Protein AF-0000000067178420 (afdb_homodimer)

InterPro domains:
  IPR018967 Iron-binding zinc finger, CDGSH type [PF09360] (14-58)
  IPR018967 Iron-binding zinc finger, CDGSH type [SM00704] (19-63)
  IPR042216 MitoNEET, CDGSH iron-sulfur domain [G3DSA:3.40.5.90] (5-70)

Secondary structure (DSSP, 8-state):
---PPEEEEE-SSSPEEEESSEEEEPTTS-EEEE--SEEEE-SSS--TTTTB--STT-------GGGGS--/---PPEEEE--SSSPEEEESSEEEEPTTS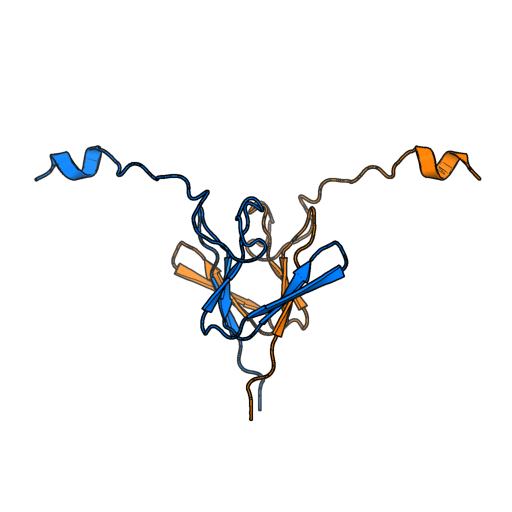-EEEE--SEEEE-SSS--TTTTB--STT-------TTSSS--

Nearest PDB structures (foldseek):
  3tbm-assembly1_B  TM=7.535E-01  e=9.083E-03  Ralstonia pseudosolanacearum GMI1000
  9bbe-assembly1_A  TM=3.596E-01  e=4.486E+00  Homo sapiens
  3tbm-assembly1_B  TM=7.529E-01  e=7.150E-03  Ralstonia pseudosolanacearum GMI1000
  5fqd-assembly2_D  TM=4.482E-01  e=9.879E+00  Homo sapiens
  9bbe-assembly1_A  TM=3.587E-01  e=4.128E+00  Homo sapiens

Sequence (142 aa):
MTPQRRTVQITDRGPMLVEGPVCIELPDGSKVESDRFMVAVCTCRRSKTYPLCDTSHRKRVRPDKAAKQTAMTPQRRTVQITDRGPMLVEGPVCIELPDGSKVESDRFMVAVCTCRRSKTYPLCDTSHRKRVRPDKAAKQTA

Solvent-accessible surface area (backbone atoms only — not comparable to full-atom values): 8473 Å² total; per-residue (Å²): 126,81,79,72,62,38,48,31,36,46,47,88,79,50,38,39,34,33,50,40,32,32,35,38,33,42,76,88,67,50,75,49,75,46,76,44,66,65,37,45,35,36,70,81,73,70,31,92,54,62,63,36,47,66,66,78,76,50,72,78,71,68,73,66,71,71,69,67,62,77,110,126,82,79,72,63,39,48,32,38,47,47,89,78,52,38,39,34,32,50,40,32,30,36,37,32,42,77,88,67,52,73,49,76,46,77,43,67,66,36,45,35,37,71,80,74,71,32,94,54,62,63,36,48,66,66,77,78,50,71,77,72,70,72,66,70,72,70,67,62,77,109

pLDDT: mean 85.95, std 17.96, range [41.0, 98.75]

Structure (mmCIF, N/CA/C/O backbone):
data_AF-0000000067178420-model_v1
#
loop_
_entity.id
_entity.type
_entity.pdbx_description
1 polymer 'Iron-binding zinc finger CDGSH type domain-containing protein'
#
loop_
_atom_site.group_PDB
_atom_site.id
_atom_site.type_symbol
_atom_site.label_atom_id
_atom_site.label_alt_id
_atom_site.label_comp_id
_atom_site.label_asym_id
_atom_site.label_entity_id
_atom_site.label_seq_id
_atom_site.pdbx_PDB_ins_code
_atom_site.Cartn_x
_atom_site.Cartn_y
_atom_site.Cartn_z
_atom_site.occupancy
_atom_site.B_iso_or_equiv
_atom_site.auth_seq_id
_atom_site.auth_comp_id
_atom_site.auth_asym_id
_atom_site.auth_atom_id
_atom_site.pdbx_PDB_model_num
ATOM 1 N N . MET A 1 1 ? 4.254 -24.5 -8.023 1 52.66 1 MET A N 1
ATOM 2 C CA . MET A 1 1 ? 4.805 -23.281 -8.586 1 52.66 1 MET A CA 1
ATOM 3 C C . MET A 1 1 ? 5.07 -22.25 -7.496 1 52.66 1 MET A C 1
ATOM 5 O O . MET A 1 1 ? 4.199 -21.984 -6.668 1 52.66 1 MET A O 1
ATOM 9 N N . THR A 1 2 ? 6.273 -21.984 -7.156 1 65.19 2 THR A N 1
ATOM 10 C CA . THR A 1 2 ? 6.594 -20.984 -6.137 1 65.19 2 THR A CA 1
ATOM 11 C C . THR A 1 2 ? 5.852 -19.688 -6.402 1 65.19 2 THR A C 1
ATOM 13 O O . THR A 1 2 ? 5.859 -19.172 -7.527 1 65.19 2 THR A O 1
ATOM 16 N N . PRO A 1 3 ? 4.91 -19.422 -5.574 1 77.38 3 PRO A N 1
ATOM 17 C CA . PRO A 1 3 ? 4.145 -18.203 -5.879 1 77.38 3 PRO A CA 1
ATOM 18 C C . PRO A 1 3 ? 5.035 -17.031 -6.262 1 77.38 3 PRO A C 1
ATOM 20 O O . PRO A 1 3 ? 6.137 -16.875 -5.727 1 77.38 3 PRO A O 1
ATOM 23 N N . GLN A 1 4 ? 4.836 -16.453 -7.371 1 90.38 4 GLN A N 1
ATOM 24 C CA . GLN A 1 4 ? 5.57 -15.281 -7.844 1 90.38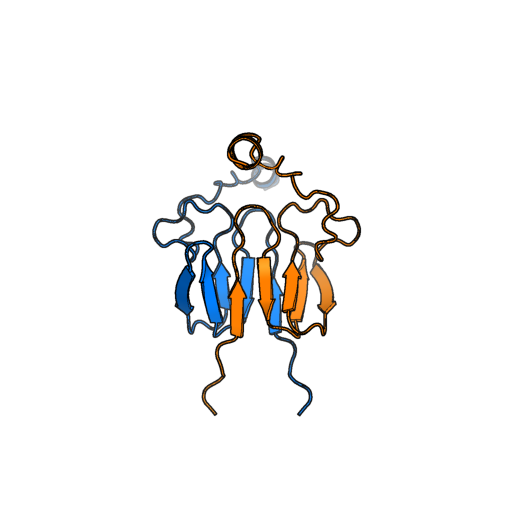 4 GLN A CA 1
ATOM 25 C C . GLN A 1 4 ? 5.348 -14.086 -6.922 1 90.38 4 GLN A C 1
ATOM 27 O O . GLN A 1 4 ? 4.234 -13.859 -6.445 1 90.38 4 GLN A O 1
ATOM 32 N N . ARG A 1 5 ? 6.422 -13.383 -6.574 1 95.94 5 ARG A N 1
ATOM 33 C CA . ARG A 1 5 ? 6.32 -12.172 -5.773 1 95.94 5 ARG A CA 1
ATOM 34 C C . ARG A 1 5 ? 5.684 -11.039 -6.57 1 95.94 5 ARG A C 1
ATOM 36 O O . ARG A 1 5 ? 6.09 -10.766 -7.703 1 95.94 5 ARG A O 1
ATOM 43 N N . ARG A 1 6 ? 4.742 -10.406 -5.988 1 97.06 6 ARG A N 1
ATOM 44 C CA . ARG A 1 6 ? 4.137 -9.234 -6.621 1 97.06 6 ARG A CA 1
ATOM 45 C C . ARG A 1 6 ? 4.848 -7.953 -6.203 1 97.06 6 ARG A C 1
ATOM 47 O O . ARG A 1 6 ? 5.348 -7.852 -5.082 1 97.06 6 ARG A O 1
ATOM 54 N N . THR A 1 7 ? 4.844 -7.043 -7.074 1 98.31 7 THR A N 1
ATOM 55 C CA . THR A 1 7 ? 5.57 -5.805 -6.836 1 98.31 7 THR A CA 1
ATOM 56 C C . THR A 1 7 ? 4.711 -4.816 -6.047 1 98.31 7 THR A C 1
ATOM 58 O O . THR A 1 7 ? 3.52 -4.664 -6.328 1 98.31 7 THR A O 1
ATOM 61 N N . VAL A 1 8 ? 5.242 -4.184 -5.07 1 98.75 8 VAL A N 1
ATOM 62 C CA . VAL A 1 8 ? 4.723 -3.021 -4.359 1 98.75 8 VAL A CA 1
ATOM 63 C C . VAL A 1 8 ? 5.719 -1.868 -4.457 1 98.75 8 VAL A C 1
ATOM 65 O O . VAL A 1 8 ? 6.887 -2.014 -4.086 1 98.75 8 VAL A O 1
ATOM 68 N N . GLN A 1 9 ? 5.305 -0.742 -4.969 1 98.38 9 GLN A N 1
ATOM 69 C CA . GLN A 1 9 ? 6.188 0.413 -5.086 1 98.38 9 GLN A CA 1
ATOM 70 C C . GLN A 1 9 ? 5.758 1.534 -4.145 1 98.38 9 GLN A C 1
ATOM 72 O O . GLN A 1 9 ? 4.633 2.023 -4.23 1 98.38 9 GLN A O 1
ATOM 77 N N . ILE A 1 10 ? 6.652 1.892 -3.232 1 96.5 10 ILE A N 1
ATOM 78 C CA . ILE A 1 10 ? 6.43 3.066 -2.396 1 96.5 10 ILE A CA 1
ATOM 79 C C . ILE A 1 10 ? 6.938 4.312 -3.115 1 96.5 10 ILE A C 1
ATOM 81 O O . ILE A 1 10 ? 8.094 4.363 -3.545 1 96.5 10 ILE A O 1
ATOM 85 N N . THR A 1 11 ? 6.051 5.238 -3.225 1 92.62 11 THR A N 1
ATOM 86 C CA . THR A 1 11 ? 6.43 6.504 -3.846 1 92.62 11 THR A CA 1
ATOM 87 C C . THR A 1 11 ? 6.605 7.594 -2.791 1 92.62 11 THR A C 1
ATOM 89 O O . THR A 1 11 ? 6.059 7.492 -1.692 1 92.62 11 THR A O 1
ATOM 92 N N . ASP A 1 12 ? 7.402 8.555 -2.812 1 82.81 12 ASP A N 1
ATOM 93 C CA . ASP A 1 12 ? 7.672 9.586 -1.816 1 82.81 12 ASP A CA 1
ATOM 94 C C . ASP A 1 12 ? 6.406 10.383 -1.497 1 82.81 12 ASP A C 1
ATOM 96 O O . ASP A 1 12 ? 6.078 10.594 -0.328 1 82.81 12 ASP A O 1
ATOM 100 N N . ARG A 1 13 ? 5.793 11.016 -2.391 1 79.62 13 ARG A N 1
ATOM 101 C CA . ARG A 1 13 ? 4.609 11.844 -2.16 1 79.62 13 ARG A CA 1
ATOM 102 C C . ARG A 1 13 ? 3.459 11.414 -3.064 1 79.62 13 ARG A C 1
ATOM 104 O O . ARG A 1 13 ? 2.748 12.258 -3.613 1 79.62 13 ARG A O 1
ATOM 111 N N . GLY A 1 14 ? 3.229 10.242 -3.043 1 88.81 14 GLY A N 1
ATOM 112 C CA . GLY A 1 14 ? 2.199 9.734 -3.936 1 88.81 14 GLY A CA 1
ATOM 113 C C . GLY A 1 14 ? 1.566 8.445 -3.443 1 88.81 14 GLY A C 1
ATOM 114 O O . GLY A 1 14 ? 1.675 8.109 -2.264 1 88.81 14 GLY A O 1
ATOM 115 N N . PRO A 1 15 ? 0.77 7.969 -4.305 1 95 15 PRO A N 1
ATOM 116 C CA . PRO A 1 15 ? 0.132 6.707 -3.92 1 95 15 PRO A CA 1
ATOM 117 C C . PRO A 1 15 ? 1.135 5.566 -3.75 1 95 15 PRO A C 1
ATOM 119 O O . PRO A 1 15 ? 2.277 5.672 -4.207 1 95 15 PRO A O 1
ATOM 122 N N . MET A 1 16 ? 0.71 4.543 -3.002 1 96.56 16 MET A N 1
ATOM 123 C CA . MET A 1 16 ? 1.374 3.246 -3.104 1 96.56 16 MET A CA 1
ATOM 124 C C . MET A 1 16 ? 0.908 2.492 -4.344 1 96.56 16 MET A C 1
ATOM 126 O O . MET A 1 16 ? -0.294 2.365 -4.586 1 96.56 16 MET A O 1
ATOM 130 N N . LEU A 1 17 ? 1.897 2.037 -5.141 1 98.38 17 LEU A N 1
ATOM 131 C CA . LEU A 1 17 ? 1.554 1.246 -6.316 1 98.38 17 LEU A CA 1
ATOM 132 C C . LEU A 1 17 ? 1.648 -0.246 -6.016 1 98.38 17 LEU A C 1
ATOM 134 O O . LEU A 1 17 ? 2.66 -0.714 -5.492 1 98.38 17 LEU A O 1
ATOM 138 N N . VAL A 1 18 ? 0.593 -0.982 -6.301 1 98.69 18 VAL A N 1
ATOM 139 C CA . VAL A 1 18 ? 0.537 -2.42 -6.059 1 98.69 18 VAL A CA 1
ATOM 140 C C . VAL A 1 18 ? 0.21 -3.152 -7.359 1 98.69 18 VAL A C 1
ATOM 142 O O . VAL A 1 18 ? -0.716 -2.77 -8.078 1 98.69 18 VAL A O 1
ATOM 145 N N . GLU A 1 19 ? 1.016 -4.191 -7.648 1 98.31 19 GLU A N 1
ATOM 146 C CA . GLU A 1 19 ? 0.757 -5 -8.836 1 98.31 19 GLU A CA 1
ATOM 147 C C . GLU A 1 19 ? -0.607 -5.68 -8.75 1 98.31 19 GLU A C 1
ATOM 149 O O . GLU A 1 19 ? -0.913 -6.355 -7.77 1 98.31 19 GLU A O 1
ATOM 154 N N . GLY A 1 20 ? -1.356 -5.508 -9.797 1 97.69 20 GLY A N 1
ATOM 155 C CA . GLY A 1 20 ? -2.711 -6.035 -9.844 1 97.69 20 GLY A CA 1
ATOM 156 C C . GLY A 1 20 ? -2.781 -7.434 -10.43 1 97.69 20 GLY A C 1
ATOM 157 O O . GLY A 1 20 ? -1.762 -8 -10.828 1 97.69 20 GLY A O 1
ATOM 158 N N . PRO A 1 21 ? -3.994 -7.902 -10.406 1 98.19 21 PRO A N 1
ATOM 159 C CA . PRO A 1 21 ? -5.246 -7.383 -9.852 1 98.19 21 PRO A CA 1
ATOM 160 C C . PRO A 1 21 ? -5.297 -7.469 -8.328 1 98.19 21 PRO A C 1
ATOM 162 O O . PRO A 1 21 ? -4.613 -8.305 -7.73 1 98.19 21 PRO A O 1
ATOM 165 N N . VAL A 1 22 ? -6.133 -6.516 -7.711 1 98.5 22 VAL A N 1
ATOM 166 C CA . VAL A 1 22 ? -6.191 -6.527 -6.254 1 98.5 22 VAL A CA 1
ATOM 167 C C . VAL A 1 22 ? -7.633 -6.332 -5.789 1 98.5 22 VAL A C 1
ATOM 169 O O . VAL A 1 22 ? -8.477 -5.855 -6.555 1 98.5 22 VAL A O 1
ATOM 172 N N . CYS A 1 23 ? -7.965 -6.777 -4.664 1 98.69 23 CYS A N 1
ATOM 173 C CA . CYS A 1 23 ? -9.133 -6.426 -3.861 1 98.69 23 CYS A CA 1
ATOM 174 C C . CYS A 1 23 ? -8.727 -5.609 -2.641 1 98.69 23 CYS A C 1
ATOM 176 O O . CYS A 1 23 ? -8.047 -6.121 -1.745 1 98.69 23 CYS A O 1
ATOM 178 N N . ILE A 1 24 ? -9.125 -4.34 -2.594 1 98.75 24 ILE A N 1
ATOM 179 C CA . ILE A 1 24 ? -8.75 -3.449 -1.504 1 98.75 24 ILE A CA 1
ATOM 180 C C . ILE A 1 24 ? -9.836 -3.445 -0.435 1 98.75 24 ILE A C 1
ATOM 182 O O . ILE A 1 24 ? -11 -3.168 -0.729 1 98.75 24 ILE A O 1
ATOM 186 N N . GLU A 1 25 ? -9.453 -3.768 0.691 1 98.44 25 GLU A 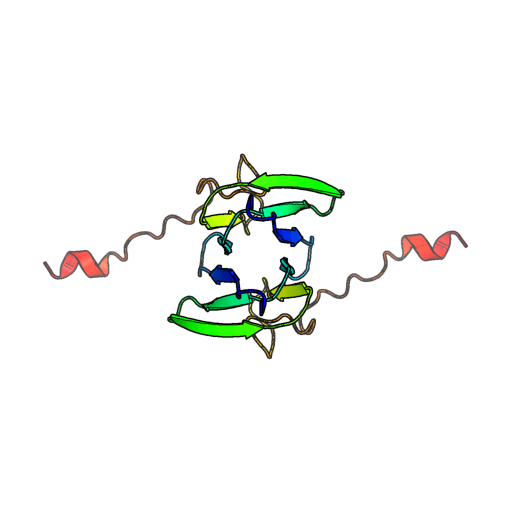N 1
ATOM 187 C CA . GLU A 1 25 ? -10.367 -3.744 1.83 1 98.44 25 GLU A CA 1
ATOM 188 C C . GLU A 1 25 ? -10.133 -2.514 2.701 1 98.44 25 GLU A C 1
ATOM 190 O O . GLU A 1 25 ? -9 -2.225 3.084 1 98.44 25 GLU A O 1
ATOM 195 N N . LEU A 1 26 ? -11.234 -1.803 3.08 1 97.44 26 LEU A N 1
ATOM 196 C CA . LEU A 1 26 ? -11.156 -0.595 3.895 1 97.44 26 LEU A CA 1
ATOM 197 C C . LEU A 1 26 ? -11.477 -0.902 5.355 1 97.44 26 LEU A C 1
ATOM 199 O O . LEU A 1 26 ? -11.953 -1.993 5.672 1 97.44 26 LEU A O 1
ATOM 203 N N . PRO A 1 27 ? -11.156 0.058 6.215 1 94.38 27 PRO A N 1
ATOM 204 C CA . PRO A 1 27 ? -11.391 -0.167 7.645 1 94.38 27 PRO A CA 1
ATOM 205 C C . PRO A 1 27 ? -12.867 -0.408 7.969 1 94.38 27 PRO A C 1
ATOM 207 O O . PRO A 1 27 ? -13.18 -1.106 8.938 1 94.38 27 PRO A O 1
ATOM 210 N N . ASP A 1 28 ? -13.766 0.086 7.199 1 93.5 28 ASP A N 1
ATOM 211 C CA . ASP A 1 28 ? -15.188 -0.051 7.484 1 93.5 28 ASP A CA 1
ATOM 212 C C . ASP A 1 28 ? -15.734 -1.371 6.945 1 93.5 28 ASP A C 1
ATOM 214 O O . ASP A 1 28 ? -16.922 -1.652 7.066 1 93.5 28 ASP A O 1
ATOM 218 N N . GLY A 1 29 ? -14.844 -2.104 6.348 1 95.12 29 GLY A N 1
ATOM 219 C CA . GLY A 1 29 ? -15.25 -3.414 5.863 1 95.12 29 GLY A CA 1
ATOM 220 C C . GLY A 1 29 ? -15.602 -3.426 4.387 1 95.12 29 GLY A C 1
ATOM 221 O O . GLY A 1 29 ? -15.734 -4.492 3.785 1 95.12 29 GLY A O 1
ATOM 222 N N . SER A 1 30 ? -15.734 -2.266 3.801 1 96.75 30 SER A N 1
ATOM 223 C CA . SER A 1 30 ? -16.031 -2.225 2.373 1 96.75 30 SER A CA 1
ATOM 224 C C . SER A 1 30 ? -14.844 -2.693 1.547 1 96.75 30 SER A C 1
ATOM 226 O O . SER A 1 30 ? -13.703 -2.68 2.023 1 96.75 30 SER A O 1
ATOM 228 N N . LYS A 1 31 ? -15.164 -3.127 0.288 1 98.25 31 LYS A N 1
ATOM 229 C CA . LYS A 1 31 ? -14.148 -3.645 -0.628 1 98.25 31 LYS A CA 1
ATOM 230 C C . LYS A 1 31 ? -14.25 -2.971 -1.994 1 98.25 31 LYS A C 1
ATOM 232 O O . LYS A 1 31 ? -15.352 -2.703 -2.482 1 98.25 31 LYS A O 1
ATOM 237 N N . VAL A 1 32 ? -13.148 -2.721 -2.594 1 98.38 32 VAL A N 1
ATOM 238 C CA . VAL A 1 32 ? -13.031 -2.189 -3.947 1 98.38 32 VAL A CA 1
ATOM 239 C C . VAL A 1 32 ? -12.07 -3.057 -4.758 1 98.38 32 VAL A C 1
ATOM 241 O O . VAL A 1 32 ? -10.953 -3.33 -4.324 1 98.38 32 VAL A O 1
ATOM 244 N N . GLU A 1 33 ? -12.531 -3.527 -5.891 1 98.25 33 GLU A N 1
ATOM 245 C CA . GLU A 1 33 ? -11.695 -4.359 -6.75 1 98.25 33 GLU A CA 1
ATOM 246 C C . GLU A 1 33 ? -11.094 -3.541 -7.891 1 98.25 33 GLU A C 1
ATOM 248 O O . GLU A 1 33 ? -11.75 -2.645 -8.43 1 98.25 33 GLU A O 1
ATOM 253 N N . SER A 1 34 ? -9.859 -3.846 -8.219 1 98.38 34 SER A N 1
ATOM 254 C CA . SER A 1 34 ? -9.18 -3.252 -9.367 1 98.38 34 SER A CA 1
ATOM 255 C C . SER A 1 34 ? -8.43 -4.309 -10.172 1 98.38 34 SER A C 1
ATOM 257 O O . SER A 1 34 ? -7.652 -5.086 -9.617 1 98.38 34 SER A O 1
ATOM 259 N N . ASP A 1 35 ? -8.578 -4.242 -11.508 1 97.25 35 ASP A N 1
ATOM 260 C CA . ASP A 1 35 ? -7.941 -5.215 -12.391 1 97.25 35 ASP A CA 1
ATOM 261 C C . ASP A 1 35 ? -6.793 -4.578 -13.172 1 97.25 35 ASP A C 1
ATOM 263 O O . ASP A 1 35 ? -6.246 -5.191 -14.086 1 97.25 35 ASP A O 1
ATOM 267 N N . ARG A 1 36 ? -6.477 -3.428 -12.805 1 97.25 36 ARG A N 1
ATOM 268 C CA . ARG A 1 36 ? -5.352 -2.766 -13.453 1 97.25 36 ARG A CA 1
ATOM 269 C C . ARG A 1 36 ? -4.047 -3.508 -13.188 1 97.25 36 ARG A C 1
ATOM 271 O O . ARG A 1 36 ? -3.92 -4.199 -12.172 1 97.25 36 ARG A O 1
ATOM 278 N N . PHE A 1 37 ? -3.174 -3.367 -14.102 1 97.31 37 PHE A N 1
ATOM 279 C CA . PHE A 1 37 ? -1.868 -3.998 -13.961 1 97.31 37 PHE A CA 1
ATOM 280 C C . PHE A 1 37 ? -1.144 -3.469 -12.727 1 97.31 37 PHE A C 1
ATOM 282 O O . PHE A 1 37 ? -0.545 -4.238 -11.977 1 97.31 37 PHE A O 1
ATOM 289 N N . MET A 1 38 ? -1.134 -2.229 -12.594 1 98.5 38 MET A N 1
ATOM 290 C CA . MET A 1 38 ? -0.604 -1.535 -11.43 1 98.5 38 MET A CA 1
ATOM 291 C C . MET A 1 38 ? -1.665 -0.637 -10.797 1 98.5 38 MET A C 1
ATOM 293 O O . MET A 1 38 ? -2.236 0.221 -11.477 1 98.5 38 MET A O 1
ATOM 297 N N . VAL A 1 39 ? -1.959 -0.903 -9.547 1 98.62 39 VAL A N 1
ATOM 298 C CA . VAL A 1 39 ? -3.035 -0.203 -8.852 1 98.62 39 VAL A CA 1
ATOM 299 C C . VAL A 1 39 ? -2.447 0.862 -7.926 1 98.62 39 VAL A C 1
ATOM 301 O O . VAL A 1 39 ? -1.595 0.562 -7.086 1 98.62 39 VAL A O 1
ATOM 304 N N . ALA A 1 40 ? -2.934 2.115 -8.102 1 98.38 40 ALA A N 1
ATOM 305 C CA . ALA A 1 40 ? -2.504 3.227 -7.258 1 98.38 40 ALA A CA 1
ATOM 306 C C . ALA A 1 40 ? -3.426 3.389 -6.051 1 98.38 40 ALA A C 1
ATOM 308 O O . ALA A 1 40 ? -4.559 3.861 -6.188 1 98.38 40 ALA A O 1
ATOM 309 N N . VAL A 1 41 ? -2.898 3.053 -4.91 1 97.62 41 VAL A N 1
ATOM 310 C CA . VAL A 1 41 ? -3.68 3.146 -3.68 1 97.62 41 VAL A CA 1
ATOM 311 C C . VAL A 1 41 ? -3.383 4.469 -2.977 1 97.62 41 VAL A C 1
ATOM 313 O O . VAL A 1 41 ? -2.232 4.75 -2.631 1 97.62 41 VAL A O 1
ATOM 316 N N . CYS A 1 42 ? -4.422 5.176 -2.744 1 95.56 42 CYS A N 1
ATOM 317 C CA . CYS A 1 42 ? -4.277 6.52 -2.195 1 95.56 42 CYS A CA 1
ATOM 318 C C . CYS A 1 42 ? -3.809 6.469 -0.746 1 95.56 42 CYS A C 1
ATOM 320 O O . CYS A 1 42 ? -4.43 5.809 0.09 1 95.56 42 CYS A O 1
ATOM 322 N N . THR A 1 43 ? -2.766 7.258 -0.461 1 91 43 THR A N 1
ATOM 323 C CA . THR A 1 43 ? -2.26 7.266 0.907 1 91 43 THR A CA 1
ATOM 324 C C . THR A 1 43 ? -2.67 8.547 1.628 1 91 43 THR A C 1
ATOM 326 O O . THR A 1 43 ? -2.537 8.648 2.85 1 91 43 THR A O 1
ATOM 329 N N . CYS A 1 44 ? -3.23 9.445 0.961 1 89.62 44 CYS A N 1
ATOM 330 C CA . CYS A 1 44 ? -3.625 10.695 1.606 1 89.62 44 CYS A CA 1
ATOM 331 C C . CYS A 1 44 ? -5.066 10.617 2.094 1 89.62 44 CYS A C 1
ATOM 333 O O . CYS A 1 44 ? -5.496 11.453 2.898 1 89.62 44 CYS A O 1
ATOM 335 N N . ARG A 1 45 ? -5.809 9.742 1.483 1 91.62 45 ARG A N 1
ATOM 336 C CA . ARG A 1 45 ? -7.184 9.43 1.866 1 91.62 45 ARG A CA 1
ATOM 337 C C . ARG A 1 45 ? -8.133 10.547 1.441 1 91.62 45 ARG A C 1
ATOM 339 O O . ARG A 1 45 ? -9.242 10.656 1.967 1 91.62 45 ARG A O 1
ATOM 346 N N . ARG A 1 46 ? -7.691 11.398 0.611 1 93.06 46 ARG A N 1
ATOM 347 C CA . ARG A 1 46 ? -8.5 12.539 0.193 1 93.06 46 ARG A CA 1
ATOM 348 C C . ARG A 1 46 ? -8.891 12.422 -1.277 1 93.06 46 ARG A C 1
ATOM 350 O O . ARG A 1 46 ? -9.477 13.352 -1.844 1 93.06 46 ARG A O 1
ATOM 357 N N . SER A 1 47 ? -8.531 11.328 -1.903 1 96.19 47 SER A N 1
ATOM 358 C CA . SER A 1 47 ? -8.938 11.086 -3.285 1 96.19 47 SER A CA 1
ATOM 359 C C . SER A 1 47 ? -10.453 11.117 -3.43 1 96.19 47 SER A C 1
ATOM 361 O O . SER A 1 47 ? -11.18 10.625 -2.564 1 96.19 47 SER A O 1
ATOM 363 N N . LYS A 1 48 ? -11.016 11.602 -4.547 1 95.81 48 LYS A N 1
ATOM 364 C CA . LYS A 1 48 ? -12.445 11.578 -4.832 1 95.81 48 LYS A CA 1
ATOM 365 C C . LYS A 1 48 ? -12.922 10.164 -5.113 1 95.81 48 LYS A C 1
ATOM 367 O O . LYS A 1 48 ? -14.125 9.875 -5.031 1 95.81 48 LYS A O 1
ATOM 372 N N . THR A 1 49 ? -12.055 9.281 -5.492 1 95.88 49 THR A N 1
ATOM 373 C CA . THR A 1 49 ? -12.359 7.883 -5.762 1 95.88 49 THR A CA 1
ATOM 374 C C . THR A 1 49 ? -11.625 6.973 -4.781 1 95.88 49 THR A C 1
ATOM 376 O O . THR A 1 49 ? -11.133 5.906 -5.164 1 95.88 49 THR A O 1
ATOM 379 N N . TYR A 1 50 ? -11.57 7.535 -3.578 1 95.62 50 TYR A N 1
ATOM 380 C CA . TYR A 1 50 ? -10.906 6.75 -2.541 1 95.62 50 TYR A CA 1
ATOM 381 C C . TYR A 1 50 ? -11.5 5.348 -2.459 1 95.62 50 TYR A C 1
ATOM 383 O O . TYR A 1 50 ? -12.711 5.168 -2.607 1 95.62 50 TYR A O 1
ATOM 391 N N . PRO A 1 51 ? -10.461 4.254 -2.412 1 97.44 51 PRO A N 1
ATOM 392 C CA . PRO A 1 51 ? -9.047 4.137 -2.021 1 97.44 51 PRO A CA 1
ATOM 393 C C . PRO A 1 51 ? -8.094 4.246 -3.209 1 97.44 51 PRO A C 1
ATOM 395 O O . PRO A 1 51 ? -6.879 4.188 -3.033 1 97.44 51 PRO A O 1
ATOM 398 N N . LEU A 1 52 ? -8.672 4.496 -4.449 1 98.12 52 LEU A N 1
ATOM 399 C CA . LEU A 1 52 ? -7.816 4.691 -5.617 1 98.12 52 LEU A CA 1
ATOM 400 C C . LEU A 1 52 ? -7.355 6.141 -5.715 1 98.12 52 LEU A C 1
ATOM 402 O O . LEU A 1 52 ? -8.141 7.062 -5.504 1 98.12 52 LEU A O 1
ATOM 406 N N . CYS A 1 53 ? -6.137 6.293 -5.961 1 96.94 53 CYS A N 1
ATOM 407 C CA . CYS A 1 53 ? -5.59 7.637 -6.105 1 96.94 53 CYS A CA 1
ATOM 408 C C . CYS A 1 53 ? -6.047 8.273 -7.41 1 96.94 53 CYS A C 1
ATOM 410 O O . CYS A 1 53 ? -5.883 7.695 -8.484 1 96.94 53 CYS A O 1
ATOM 412 N N . ASP A 1 54 ? -6.539 9.484 -7.375 1 95.44 54 ASP A N 1
ATOM 413 C CA . ASP A 1 54 ? -6.957 10.195 -8.578 1 95.44 54 ASP A CA 1
ATOM 414 C C . ASP A 1 54 ? -6.051 11.398 -8.844 1 95.44 54 ASP A C 1
ATOM 416 O O . ASP A 1 54 ? -6.348 12.227 -9.711 1 95.44 54 ASP A O 1
ATOM 420 N N . THR A 1 55 ? -5.055 11.492 -8.094 1 91.94 55 THR A N 1
ATOM 421 C CA . THR A 1 55 ? -4.016 12.508 -8.234 1 91.94 55 THR A CA 1
ATOM 422 C C . THR A 1 55 ? -4.574 13.898 -7.938 1 91.94 55 THR A C 1
ATOM 424 O O . THR A 1 55 ? -3.93 14.906 -8.234 1 91.94 55 THR A O 1
ATOM 427 N N . SER A 1 56 ? -5.762 13.992 -7.352 1 90 56 SER A N 1
ATOM 428 C CA . SER A 1 56 ? -6.375 15.289 -7.082 1 90 56 SER A CA 1
ATOM 429 C C . SER A 1 56 ? -5.648 16.016 -5.957 1 90 56 SER A C 1
ATOM 431 O O . SER A 1 56 ? -5.758 17.25 -5.836 1 90 56 SER A O 1
ATOM 433 N N . HIS A 1 57 ? -5.062 15.359 -5.047 1 86.12 57 HIS A N 1
ATOM 434 C CA . HIS A 1 57 ? -4.391 15.945 -3.893 1 86.12 57 HIS A CA 1
ATOM 435 C C . HIS A 1 57 ? -2.877 15.812 -4.012 1 86.12 57 HIS A C 1
ATOM 437 O O . HIS A 1 57 ? -2.168 15.805 -3.002 1 86.12 57 HIS A O 1
ATOM 443 N N . ARG A 1 58 ? -2.408 15.633 -5.219 1 76.75 58 ARG A N 1
ATOM 444 C CA . ARG A 1 58 ? -0.961 15.555 -5.387 1 76.75 58 ARG A CA 1
ATOM 445 C C . ARG A 1 58 ? -0.305 16.906 -5.156 1 76.75 58 ARG A C 1
ATOM 447 O O . ARG A 1 58 ? -0.809 17.938 -5.621 1 76.75 58 ARG A O 1
ATOM 454 N N . LYS A 1 59 ? 0.549 16.938 -4.133 1 66.56 59 LYS A N 1
ATOM 455 C CA . LYS A 1 59 ? 1.255 18.219 -3.967 1 66.56 59 LYS A CA 1
ATOM 456 C C . LYS A 1 59 ? 1.977 18.609 -5.25 1 66.56 59 LYS A C 1
ATOM 458 O O . LYS A 1 59 ? 2.664 17.797 -5.863 1 66.56 59 LYS A O 1
ATOM 463 N N . ARG A 1 60 ? 1.505 19.688 -5.84 1 60.59 60 ARG A N 1
ATOM 464 C CA . ARG A 1 60 ? 2.215 20.25 -6.984 1 60.59 60 ARG A CA 1
ATOM 465 C C . ARG A 1 60 ? 3.672 20.547 -6.637 1 60.59 60 ARG A C 1
ATOM 467 O O . ARG A 1 60 ? 3.961 21.188 -5.625 1 60.59 60 ARG A O 1
ATOM 474 N N . VAL A 1 61 ? 4.488 19.531 -6.793 1 56.28 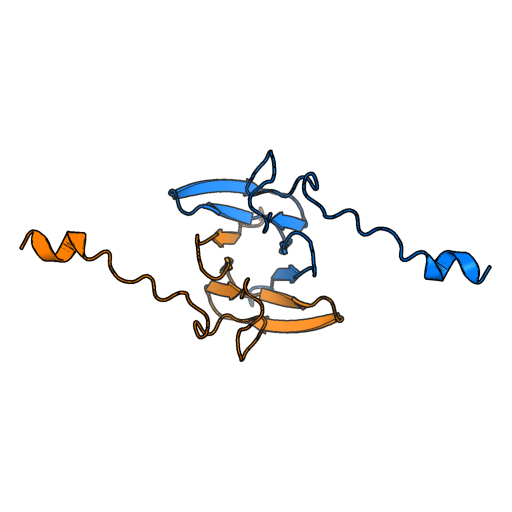61 VAL A N 1
ATOM 475 C CA . VAL A 1 61 ? 5.895 19.875 -6.617 1 56.28 61 VAL A CA 1
ATOM 476 C C . VAL A 1 61 ? 6.285 20.969 -7.609 1 56.28 61 VAL A C 1
ATOM 478 O O . VAL A 1 61 ? 6.121 20.812 -8.82 1 56.28 61 VAL A O 1
ATOM 481 N N . ARG A 1 62 ? 6.254 22.156 -7.148 1 55.59 62 ARG A N 1
ATOM 482 C CA . ARG A 1 62 ? 6.809 23.219 -7.992 1 55.59 62 ARG A CA 1
ATOM 483 C C . ARG A 1 62 ? 8.227 22.859 -8.445 1 55.59 62 ARG A C 1
ATOM 485 O O . ARG A 1 62 ? 9.047 22.422 -7.641 1 55.59 62 ARG A O 1
ATOM 492 N N . PRO A 1 63 ? 8.328 22.594 -9.781 1 55.31 63 PRO A N 1
ATOM 493 C CA . PRO A 1 63 ? 9.703 22.375 -10.219 1 55.31 63 PRO A CA 1
ATOM 494 C C . PRO A 1 63 ? 10.703 23.312 -9.539 1 55.31 63 PRO A C 1
ATOM 496 O O . PRO A 1 63 ? 10.352 24.438 -9.195 1 55.31 63 PRO A O 1
ATOM 499 N N . ASP A 1 64 ? 11.594 22.688 -8.883 1 52.19 64 ASP A N 1
ATOM 500 C CA . ASP A 1 64 ? 12.648 23.547 -8.352 1 52.19 64 ASP A CA 1
ATOM 501 C C . ASP A 1 64 ? 13.055 24.609 -9.367 1 52.19 64 ASP A C 1
ATOM 503 O O . ASP A 1 64 ? 13.32 24.312 -10.531 1 52.19 64 ASP A O 1
ATOM 507 N N . LYS A 1 65 ? 12.742 25.844 -9.164 1 49.97 65 LYS A N 1
ATOM 508 C CA . LYS A 1 65 ? 13.227 26.953 -9.984 1 49.97 65 LYS A CA 1
ATOM 509 C C . LYS A 1 65 ? 14.703 26.781 -10.328 1 49.97 65 LYS A C 1
ATOM 511 O O . LYS A 1 65 ? 15.25 27.531 -11.141 1 49.97 65 LYS A O 1
ATOM 516 N N . ALA A 1 66 ? 15.477 26.172 -9.523 1 51.31 66 ALA A N 1
ATOM 517 C CA . ALA A 1 66 ? 16.922 26.172 -9.766 1 51.31 66 ALA A CA 1
ATOM 518 C C . ALA A 1 66 ? 17.25 25.406 -11.047 1 51.31 66 ALA A C 1
ATOM 520 O O . ALA A 1 66 ? 18.344 25.578 -11.617 1 51.31 66 ALA A O 1
ATOM 521 N N . ALA A 1 67 ? 16.391 24.484 -11.539 1 52.09 67 ALA A N 1
ATOM 522 C CA . ALA A 1 67 ? 16.812 23.734 -12.719 1 52.09 67 ALA A CA 1
ATOM 523 C C . ALA A 1 67 ? 16.656 24.562 -13.984 1 52.09 67 ALA A C 1
ATOM 525 O O . ALA A 1 67 ? 17.094 24.156 -15.062 1 52.09 67 ALA A O 1
ATOM 526 N N . LYS A 1 68 ? 15.766 25.5 -14.086 1 47.88 68 LYS A N 1
ATOM 527 C CA . LYS A 1 68 ? 15.648 26.297 -15.297 1 47.88 68 LYS A CA 1
ATOM 528 C C . LYS A 1 68 ? 16.828 27.266 -15.445 1 47.88 68 LYS A C 1
ATOM 530 O O . LYS A 1 68 ? 16.906 28 -16.422 1 47.88 68 LYS A O 1
ATOM 535 N N . GLN A 1 69 ? 17.562 27.578 -14.391 1 42.72 69 GLN A N 1
ATOM 536 C CA . GLN A 1 69 ? 18.531 28.641 -14.641 1 42.72 69 GLN A CA 1
ATOM 537 C C . GLN A 1 69 ? 19.719 28.141 -15.438 1 42.72 69 GLN A C 1
ATOM 539 O O . GLN A 1 69 ? 20.516 28.922 -15.961 1 42.72 69 GLN A O 1
ATOM 544 N N . THR A 1 70 ? 19.953 26.797 -15.344 1 44.41 70 THR A N 1
ATOM 545 C CA . THR A 1 70 ? 21.266 26.609 -15.969 1 44.41 70 THR A CA 1
ATOM 546 C C . THR A 1 70 ? 21.125 26.562 -17.484 1 44.41 70 THR A C 1
ATOM 548 O O . THR A 1 70 ? 22.125 26.406 -18.203 1 44.41 70 THR A O 1
ATOM 551 N N . ALA A 1 71 ? 19.859 26.609 -18.141 1 41 71 ALA A N 1
ATOM 552 C CA . ALA A 1 71 ? 20.141 26.641 -19.578 1 41 71 ALA A CA 1
ATOM 553 C C . ALA A 1 71 ? 20.5 28.062 -20.016 1 41 71 ALA A C 1
ATOM 555 O O . ALA A 1 71 ? 20.062 29.031 -19.422 1 41 71 ALA A O 1
ATOM 556 N N . MET B 1 1 ? -5.703 -19.094 -16.641 1 52.53 1 MET B N 1
ATOM 557 C CA . MET B 1 1 ? -6.207 -18.938 -15.281 1 52.53 1 MET B CA 1
ATOM 558 C C . MET B 1 1 ? -6.355 -17.453 -14.922 1 52.53 1 MET B C 1
ATOM 560 O O . MET B 1 1 ? -5.434 -16.672 -15.133 1 52.53 1 MET B O 1
ATOM 564 N N . THR B 1 2 ? -7.539 -16.938 -14.82 1 65.31 2 THR B N 1
ATOM 565 C CA . THR B 1 2 ? -7.754 -15.547 -14.453 1 65.31 2 THR B CA 1
ATOM 566 C C . THR B 1 2 ? -6.953 -15.18 -13.211 1 65.31 2 THR B C 1
ATOM 568 O O . THR B 1 2 ? -6.98 -15.906 -12.211 1 65.31 2 THR B O 1
ATOM 571 N N . PRO B 1 3 ? -5.969 -14.398 -13.422 1 77.19 3 PRO B N 1
ATOM 572 C CA . PRO B 1 3 ? -5.148 -14.109 -12.234 1 77.19 3 PRO B CA 1
ATOM 573 C C . PRO B 1 3 ? -5.988 -13.797 -11 1 77.19 3 PRO B C 1
ATOM 575 O O . PRO B 1 3 ? -7.051 -13.18 -11.117 1 77.19 3 PRO B O 1
ATOM 578 N N . GLN B 1 4 ? -5.805 -14.484 -9.953 1 90.5 4 GLN B N 1
ATOM 579 C CA . GLN B 1 4 ? -6.496 -14.25 -8.688 1 90.5 4 GLN B CA 1
ATOM 580 C C . GLN B 1 4 ? -6.16 -12.875 -8.117 1 90.5 4 GLN B C 1
ATOM 582 O O . GLN B 1 4 ? -5.012 -12.43 -8.195 1 90.5 4 GLN B O 1
ATOM 587 N N . ARG B 1 5 ? -7.188 -12.156 -7.652 1 95.94 5 ARG B N 1
ATOM 588 C CA . ARG B 1 5 ? -6.98 -10.859 -7.012 1 95.94 5 ARG B CA 1
ATOM 589 C C . ARG B 1 5 ? -6.301 -11.023 -5.656 1 95.94 5 ARG B C 1
ATOM 591 O O . ARG B 1 5 ? -6.727 -11.844 -4.84 1 95.94 5 ARG B O 1
ATOM 598 N N . ARG B 1 6 ? -5.297 -10.273 -5.438 1 97.12 6 ARG B N 1
ATOM 599 C CA . ARG B 1 6 ? -4.637 -10.273 -4.137 1 97.12 6 ARG B CA 1
ATOM 600 C C . ARG B 1 6 ? -5.254 -9.227 -3.211 1 97.12 6 ARG B C 1
ATOM 602 O O . ARG B 1 6 ? -5.703 -8.172 -3.668 1 97.12 6 ARG B O 1
ATOM 609 N N . THR B 1 7 ? -5.219 -9.516 -1.997 1 98.31 7 THR B N 1
ATOM 610 C CA . THR B 1 7 ? -5.855 -8.641 -1.019 1 98.31 7 THR B CA 1
ATOM 611 C C . THR B 1 7 ? -4.902 -7.527 -0.592 1 98.31 7 THR B C 1
ATOM 613 O O . THR B 1 7 ? -3.715 -7.773 -0.365 1 98.31 7 THR B O 1
ATOM 616 N N . VAL B 1 8 ? -5.34 -6.336 -0.52 1 98.75 8 VAL B N 1
ATOM 617 C CA . VAL B 1 8 ? -4.723 -5.172 0.108 1 98.75 8 VAL B CA 1
ATOM 618 C C . VAL B 1 8 ? -5.645 -4.617 1.19 1 98.75 8 VAL B C 1
ATOM 620 O O . VAL B 1 8 ? -6.801 -4.293 0.921 1 98.75 8 VAL B O 1
ATOM 623 N N . GLN B 1 9 ? -5.176 -4.512 2.4 1 98.38 9 GLN B N 1
ATOM 624 C CA . GLN B 1 9 ? -5.988 -3.98 3.49 1 98.38 9 GLN B CA 1
ATOM 625 C C . GLN B 1 9 ? -5.453 -2.635 3.967 1 98.38 9 GLN B C 1
ATOM 627 O O . GLN B 1 9 ? -4.301 -2.535 4.395 1 98.38 9 GLN B O 1
ATOM 632 N N . ILE B 1 10 ? -6.293 -1.618 3.854 1 96.56 10 ILE B N 1
ATOM 633 C CA . ILE B 1 10 ? -5.965 -0.323 4.441 1 96.56 10 ILE B CA 1
ATOM 634 C C . ILE B 1 10 ? -6.418 -0.288 5.898 1 96.56 10 ILE B C 1
ATOM 636 O O . ILE B 1 10 ? -7.582 -0.558 6.199 1 96.56 10 ILE B O 1
ATOM 640 N N . THR B 1 11 ? -5.484 0.024 6.715 1 92.81 11 THR B N 1
ATOM 641 C CA . THR B 1 11 ? -5.805 0.144 8.133 1 92.81 11 THR B CA 1
ATOM 642 C C . THR B 1 11 ? -5.887 1.61 8.547 1 92.81 11 THR B C 1
ATOM 644 O O . THR B 1 11 ? -5.32 2.48 7.887 1 92.81 11 THR B O 1
ATOM 647 N N . ASP B 1 12 ? -6.621 2.104 9.445 1 83 12 ASP B N 1
ATOM 648 C CA . ASP B 1 12 ? -6.797 3.494 9.844 1 83 12 ASP B CA 1
ATOM 649 C C . ASP B 1 12 ? -5.48 4.094 10.336 1 83 12 ASP B C 1
ATOM 651 O O . ASP B 1 12 ? -5.109 5.203 9.938 1 83 12 ASP B O 1
ATOM 655 N N . ARG B 1 13 ? -4.852 3.576 11.297 1 79.94 13 ARG B N 1
ATOM 656 C CA . ARG B 1 13 ? -3.613 4.109 11.859 1 79.94 13 ARG B CA 1
ATOM 657 C C . ARG B 1 13 ? -2.527 3.039 11.891 1 79.94 13 ARG B C 1
ATOM 659 O O . ARG B 1 13 ? -1.813 2.904 12.891 1 79.94 13 ARG B O 1
ATOM 666 N N . GLY B 1 14 ? -2.312 2.502 10.836 1 89 14 GLY B N 1
ATOM 667 C CA . G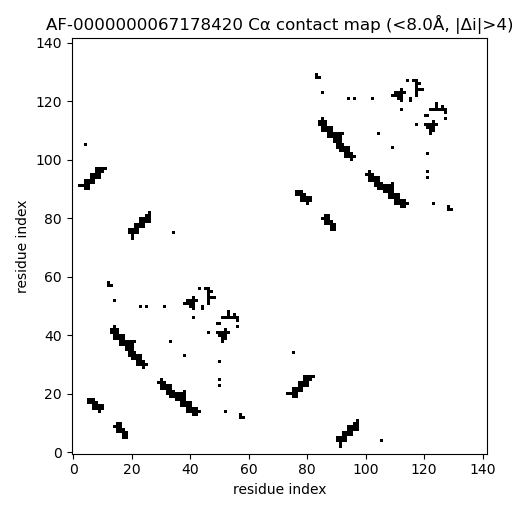LY B 1 14 ? -1.35 1.413 10.805 1 89 14 GLY B CA 1
ATOM 668 C C . GLY B 1 14 ? -0.792 1.153 9.422 1 89 14 GLY B C 1
ATOM 669 O O . GLY B 1 14 ? -0.881 2.01 8.539 1 89 14 GLY B O 1
ATOM 670 N N . PRO B 1 15 ? -0.062 0.115 9.414 1 95 15 PRO B N 1
ATOM 671 C CA . PRO B 1 15 ? 0.505 -0.23 8.102 1 95 15 PRO B CA 1
ATOM 672 C C . PRO B 1 15 ? -0.564 -0.591 7.074 1 95 15 PRO B C 1
ATOM 674 O O . PRO B 1 15 ? -1.712 -0.86 7.438 1 95 15 PRO B O 1
ATOM 677 N N . MET B 1 16 ? -0.194 -0.474 5.797 1 96.69 16 MET B N 1
ATOM 678 C CA . MET B 1 16 ? -0.946 -1.167 4.754 1 96.69 16 MET B CA 1
ATOM 679 C C . MET B 1 16 ? -0.579 -2.646 4.711 1 96.69 16 MET B C 1
ATOM 681 O O . MET B 1 16 ? 0.603 -2.996 4.68 1 96.69 16 MET B O 1
ATOM 685 N N . LEU B 1 17 ? -1.606 -3.504 4.762 1 98.44 17 LEU B N 1
ATOM 686 C CA . LEU B 1 17 ? -1.36 -4.938 4.66 1 98.44 17 LEU B CA 1
ATOM 687 C C . LEU B 1 17 ? -1.541 -5.422 3.223 1 98.44 17 LEU B C 1
ATOM 689 O O . LEU B 1 17 ? -2.561 -5.133 2.592 1 98.44 17 LEU B O 1
ATOM 693 N N . VAL B 1 18 ? -0.548 -6.105 2.684 1 98.69 18 VAL B N 1
ATOM 694 C CA . VAL B 1 18 ? -0.578 -6.617 1.317 1 98.69 18 VAL B CA 1
ATOM 695 C C . VAL B 1 18 ? -0.351 -8.125 1.327 1 98.69 18 VAL B C 1
ATOM 697 O O . VAL B 1 18 ? 0.569 -8.617 1.984 1 98.69 18 VAL B O 1
ATOM 700 N N . GLU B 1 19 ? -1.228 -8.844 0.602 1 98.31 19 GLU B N 1
ATOM 701 C CA . GLU B 1 19 ? -1.067 -10.289 0.491 1 98.31 19 GLU B CA 1
ATOM 702 C C . GLU B 1 19 ? 0.251 -10.648 -0.187 1 98.31 19 GLU B C 1
ATOM 704 O O . GLU B 1 19 ? 0.547 -10.156 -1.279 1 98.31 19 GLU B O 1
ATOM 709 N N . GLY B 1 20 ? 0.97 -11.516 0.45 1 97.69 20 GLY B N 1
ATOM 710 C CA . GLY B 1 20 ? 2.283 -11.906 -0.034 1 97.69 20 GLY B CA 1
ATOM 711 C C . GLY B 1 20 ? 2.242 -13.117 -0.948 1 97.69 20 GLY B C 1
ATOM 712 O O . GLY B 1 20 ? 1.173 -13.68 -1.202 1 97.69 20 GLY B O 1
ATOM 713 N N . PRO B 1 21 ? 3.426 -13.422 -1.407 1 98.19 21 PRO B N 1
ATOM 714 C CA . PRO B 1 21 ? 4.727 -12.766 -1.287 1 98.19 21 PRO B CA 1
ATOM 715 C C . PRO B 1 21 ? 4.828 -11.5 -2.133 1 98.19 21 PRO B C 1
ATOM 717 O O . PRO B 1 21 ? 4.113 -11.359 -3.129 1 98.19 21 PRO B O 1
ATOM 720 N N . VAL B 1 22 ? 5.738 -10.547 -1.645 1 98.5 22 VAL B N 1
ATOM 721 C CA . VAL B 1 22 ? 5.852 -9.297 -2.395 1 98.5 22 VAL B CA 1
ATOM 722 C C . VAL B 1 22 ? 7.316 -8.891 -2.51 1 98.5 22 VAL B C 1
ATOM 724 O O . VAL B 1 22 ? 8.156 -9.367 -1.743 1 98.5 22 VAL B O 1
ATOM 727 N N . CYS B 1 23 ? 7.664 -8.156 -3.465 1 98.69 23 CYS B N 1
ATOM 728 C CA . CYS B 1 23 ? 8.883 -7.367 -3.613 1 98.69 23 CYS B CA 1
ATOM 729 C C . CYS B 1 23 ? 8.578 -5.875 -3.508 1 98.69 23 CYS B C 1
ATOM 731 O O . CYS B 1 23 ? 7.906 -5.312 -4.371 1 98.69 23 CYS B O 1
ATOM 733 N N . ILE B 1 24 ? 9.07 -5.219 -2.447 1 98.75 24 ILE B N 1
ATOM 734 C CA . ILE B 1 24 ? 8.789 -3.809 -2.209 1 98.75 24 ILE B CA 1
ATOM 735 C C . ILE B 1 24 ? 9.922 -2.955 -2.785 1 98.75 24 ILE B C 1
ATOM 737 O O . ILE B 1 24 ? 11.086 -3.146 -2.441 1 98.75 24 ILE B O 1
ATOM 741 N N . GLU B 1 25 ? 9.547 -2.125 -3.623 1 98.44 25 GLU B N 1
ATOM 742 C CA . GLU B 1 25 ? 10.5 -1.189 -4.211 1 98.44 25 GLU B CA 1
ATOM 743 C C . GLU B 1 25 ? 10.383 0.194 -3.578 1 98.44 25 GLU B 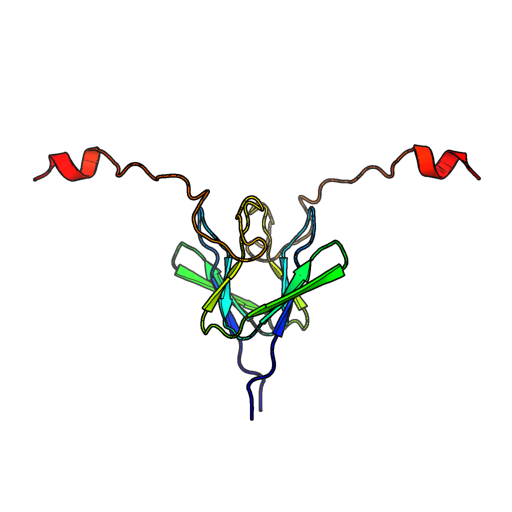C 1
ATOM 745 O O . GLU B 1 25 ? 9.281 0.743 -3.479 1 98.44 25 GLU B O 1
ATOM 750 N N . LEU B 1 26 ? 11.539 0.811 -3.195 1 97.44 26 LEU B N 1
ATOM 751 C CA . LEU B 1 26 ? 11.57 2.123 -2.559 1 97.44 26 LEU B CA 1
ATOM 752 C C . LEU B 1 26 ? 11.93 3.209 -3.57 1 97.44 26 LEU B C 1
ATOM 754 O O . LEU B 1 26 ? 12.352 2.906 -4.688 1 97.44 26 LEU B O 1
ATOM 758 N N . PRO B 1 27 ? 11.695 4.465 -3.168 1 94.38 27 PRO B N 1
ATOM 759 C CA . PRO B 1 27 ? 11.969 5.566 -4.09 1 94.38 27 PRO B CA 1
ATOM 760 C C . PRO B 1 27 ? 13.438 5.633 -4.516 1 94.38 27 PRO B C 1
ATOM 762 O O . PRO B 1 27 ? 13.742 6.094 -5.617 1 94.38 27 PRO B O 1
ATOM 765 N N . ASP B 1 28 ? 14.336 5.145 -3.734 1 93.44 28 ASP B N 1
ATOM 766 C CA . ASP B 1 28 ? 15.758 5.23 -4.051 1 93.44 28 ASP B CA 1
ATOM 767 C C . ASP B 1 28 ? 16.203 4.066 -4.938 1 93.44 28 ASP B C 1
ATOM 769 O O . ASP B 1 28 ? 17.375 3.953 -5.289 1 93.44 28 ASP B O 1
ATOM 773 N N . GLY B 1 29 ? 15.242 3.25 -5.234 1 95 29 GLY B N 1
ATOM 774 C CA . GLY B 1 29 ? 15.539 2.15 -6.137 1 95 29 GLY B CA 1
ATOM 775 C C . GLY B 1 29 ? 15.836 0.848 -5.418 1 95 29 GLY B C 1
ATOM 776 O O . GLY B 1 29 ? 15.883 -0.214 -6.043 1 95 29 GLY B O 1
ATOM 777 N N . SER B 1 30 ? 16.031 0.905 -4.129 1 96.69 30 SER B N 1
ATOM 778 C CA . SER B 1 30 ? 16.281 -0.326 -3.385 1 96.69 30 SER B CA 1
ATOM 779 C C . SER B 1 30 ? 15.031 -1.198 -3.328 1 96.69 30 SER B C 1
ATOM 781 O O . SER B 1 30 ? 13.914 -0.706 -3.51 1 96.69 30 SER B O 1
ATOM 783 N N . LYS B 1 31 ? 15.273 -2.52 -3.08 1 98.25 31 LYS B N 1
ATOM 784 C CA . LYS B 1 31 ? 14.195 -3.504 -3.029 1 98.25 31 LYS B CA 1
ATOM 785 C C . LYS B 1 31 ? 14.289 -4.352 -1.764 1 98.25 31 LYS B C 1
ATOM 787 O O . LYS B 1 31 ? 15.383 -4.715 -1.331 1 98.25 31 LYS B O 1
ATOM 792 N N . VAL B 1 32 ? 13.18 -4.668 -1.21 1 98.38 32 VAL B N 1
ATOM 793 C CA . VAL B 1 32 ? 13.047 -5.562 -0.065 1 98.38 32 VAL B CA 1
ATOM 794 C C . VAL B 1 32 ? 12 -6.637 -0.368 1 98.38 32 VAL B C 1
ATOM 796 O O . VAL B 1 32 ? 10.883 -6.324 -0.785 1 98.38 32 VAL B O 1
ATOM 799 N N . GLU B 1 33 ? 12.391 -7.887 -0.214 1 98.25 33 GLU B N 1
ATOM 800 C CA . GLU B 1 33 ? 11.469 -8.992 -0.466 1 98.25 33 GLU B CA 1
ATOM 801 C C . GLU B 1 33 ? 10.875 -9.523 0.836 1 98.25 33 GLU B C 1
ATOM 803 O O . GLU B 1 33 ? 11.562 -9.586 1.857 1 98.25 33 GLU B O 1
ATOM 808 N N . SER B 1 34 ? 9.609 -9.883 0.774 1 98.38 34 SER B N 1
ATOM 809 C CA . SER B 1 34 ? 8.922 -10.531 1.892 1 98.38 34 SER B CA 1
ATOM 810 C C . SER B 1 34 ? 8.078 -11.703 1.417 1 98.38 34 SER B C 1
ATOM 812 O O . SER B 1 34 ? 7.273 -11.562 0.493 1 98.38 34 SER B O 1
ATOM 814 N N . ASP B 1 35 ? 8.188 -12.82 2.146 1 97.19 35 ASP B N 1
ATOM 815 C CA . ASP B 1 35 ? 7.457 -14.031 1.776 1 97.19 35 ASP B CA 1
ATOM 816 C C . ASP B 1 35 ? 6.324 -14.312 2.762 1 97.19 35 ASP B C 1
ATOM 818 O O . ASP B 1 35 ? 5.699 -15.375 2.711 1 97.19 35 ASP B O 1
ATOM 822 N N . ARG B 1 36 ? 6.098 -13.398 3.584 1 97.25 36 ARG B N 1
ATOM 823 C CA . ARG B 1 36 ? 4.996 -13.562 4.527 1 97.25 36 ARG B CA 1
ATOM 824 C C . ARG B 1 36 ? 3.656 -13.609 3.801 1 97.25 36 ARG B C 1
ATOM 826 O O . ARG B 1 36 ? 3.52 -13.062 2.703 1 97.25 36 ARG B O 1
ATOM 833 N N . PHE B 1 37 ? 2.762 -14.281 4.418 1 97.31 37 PHE B N 1
ATOM 834 C CA . PHE B 1 37 ? 1.422 -14.391 3.854 1 97.31 37 PHE B CA 1
ATOM 835 C C . PHE B 1 37 ? 0.778 -13.016 3.719 1 97.31 37 PHE B C 1
ATOM 837 O O . PHE B 1 37 ? 0.162 -12.711 2.697 1 97.31 37 PHE B O 1
ATOM 844 N N . MET B 1 38 ? 0.854 -12.281 4.719 1 98.5 38 MET B N 1
ATOM 845 C CA . MET B 1 38 ? 0.411 -10.891 4.754 1 98.5 38 MET B CA 1
ATOM 846 C C . MET B 1 38 ? 1.548 -9.969 5.176 1 98.5 38 MET B C 1
ATOM 848 O O . MET B 1 38 ? 2.139 -10.148 6.242 1 98.5 38 MET B O 1
ATOM 852 N N . VAL B 1 39 ? 1.875 -9.031 4.293 1 98.62 39 VAL B N 1
ATOM 853 C CA . VAL B 1 39 ? 3.018 -8.156 4.508 1 98.62 39 VAL B CA 1
ATOM 854 C C . VAL B 1 39 ? 2.535 -6.785 4.984 1 98.62 39 VAL B C 1
ATOM 856 O O . VAL B 1 39 ? 1.7 -6.156 4.332 1 98.62 39 VAL B O 1
ATOM 859 N N . ALA B 1 40 ? 3.086 -6.34 6.137 1 98.38 40 ALA B N 1
ATOM 860 C CA . ALA B 1 40 ? 2.764 -5.027 6.688 1 98.38 40 ALA B CA 1
ATOM 861 C C . ALA B 1 40 ? 3.738 -3.965 6.188 1 98.38 40 ALA B C 1
ATOM 863 O O . ALA B 1 40 ? 4.891 -3.918 6.625 1 98.38 40 ALA B O 1
ATOM 864 N N . VAL B 1 41 ? 3.246 -3.111 5.336 1 97.62 41 VAL B N 1
ATOM 865 C CA . VAL B 1 41 ? 4.078 -2.057 4.766 1 97.62 41 VAL B CA 1
ATOM 866 C C . VAL B 1 41 ? 3.898 -0.768 5.566 1 97.62 41 VAL B C 1
ATOM 868 O O . VAL B 1 41 ? 2.783 -0.254 5.68 1 97.62 41 VAL B O 1
ATOM 871 N N . CYS B 1 42 ? 4.973 -0.279 6.012 1 95.56 42 CYS B N 1
ATOM 872 C CA . CYS B 1 42 ? 4.941 0.88 6.895 1 95.56 42 CYS B CA 1
ATOM 873 C C . CYS B 1 42 ? 4.527 2.135 6.137 1 95.56 42 CYS B C 1
ATOM 875 O O . CYS B 1 42 ? 5.129 2.475 5.117 1 95.56 42 CYS B O 1
ATOM 877 N N . THR B 1 43 ? 3.562 2.852 6.723 1 90.94 43 THR B N 1
ATOM 878 C CA . THR B 1 43 ? 3.111 4.07 6.055 1 90.94 43 THR B CA 1
ATOM 879 C C . THR B 1 43 ? 3.633 5.305 6.781 1 90.94 43 THR B C 1
ATOM 881 O O . THR B 1 43 ? 3.551 6.418 6.258 1 90.94 43 THR B O 1
ATOM 884 N N . CYS B 1 44 ? 4.219 5.148 7.867 1 89.62 44 CYS B N 1
ATOM 885 C CA . CYS B 1 44 ? 4.719 6.309 8.602 1 89.62 44 CYS B CA 1
ATOM 886 C C . CYS B 1 44 ? 6.172 6.598 8.242 1 89.62 44 CYS B C 1
ATOM 888 O O . CYS B 1 44 ? 6.68 7.68 8.539 1 89.62 44 CYS B O 1
ATOM 890 N N . ARG B 1 45 ? 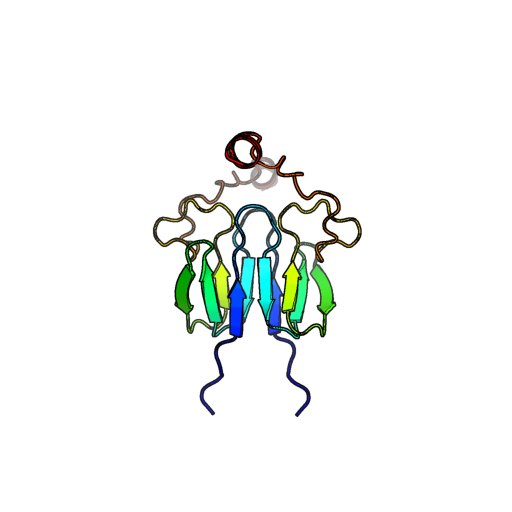6.828 5.578 7.766 1 91.5 45 ARG B N 1
ATOM 891 C CA . ARG B 1 45 ? 8.195 5.668 7.254 1 91.5 45 ARG B CA 1
ATOM 892 C C . ARG B 1 45 ? 9.195 5.797 8.391 1 91.5 45 ARG B C 1
ATOM 894 O O . ARG B 1 45 ? 10.336 6.223 8.18 1 91.5 45 ARG B O 1
ATOM 901 N N . ARG B 1 46 ? 8.781 5.535 9.562 1 93 46 ARG B N 1
ATOM 902 C CA . ARG B 1 46 ? 9.648 5.691 10.727 1 93 46 ARG B CA 1
ATOM 903 C C . ARG B 1 46 ? 9.977 4.34 11.352 1 93 46 ARG B C 1
ATOM 905 O O . ARG B 1 46 ? 10.609 4.277 12.406 1 93 46 ARG B O 1
ATOM 912 N N . SER B 1 47 ? 9.516 3.279 10.742 1 96.25 47 SER B N 1
ATOM 913 C CA . SER B 1 47 ? 9.852 1.938 11.219 1 96.25 47 SER B CA 1
ATOM 914 C C . SER B 1 47 ? 11.359 1.726 11.258 1 96.25 47 SER B C 1
ATOM 916 O O . SER B 1 47 ? 12.078 2.172 10.367 1 96.25 47 SER B O 1
ATOM 918 N N . LYS B 1 48 ? 11.914 0.972 12.219 1 95.81 48 LYS B N 1
ATOM 919 C CA . LYS B 1 48 ? 13.328 0.615 12.289 1 95.81 48 LYS B CA 1
ATOM 920 C C . LYS B 1 48 ? 13.703 -0.374 11.188 1 95.81 48 LYS B C 1
ATOM 922 O O . LYS B 1 48 ? 14.875 -0.529 10.859 1 95.81 48 LYS B O 1
ATOM 927 N N . THR B 1 49 ? 12.758 -1.092 10.672 1 95.94 49 THR B N 1
ATOM 928 C CA . THR B 1 49 ? 12.953 -2.049 9.586 1 95.94 49 THR B CA 1
ATOM 929 C C . THR B 1 49 ? 12.203 -1.611 8.336 1 95.94 49 THR B C 1
ATOM 931 O O . THR B 1 49 ? 11.625 -2.441 7.629 1 95.94 49 THR B O 1
ATOM 934 N N . TYR B 1 50 ? 12.227 -0.283 8.211 1 95.69 50 TYR B N 1
ATOM 935 C CA . TYR B 1 50 ? 11.555 0.261 7.035 1 95.69 50 TYR B CA 1
ATOM 936 C C . TYR B 1 50 ? 12.055 -0.413 5.762 1 95.69 50 TYR B C 1
ATOM 938 O O . TYR B 1 50 ? 13.25 -0.706 5.629 1 95.69 50 TYR B O 1
ATOM 946 N N . PRO B 1 51 ? 10.961 -0.846 4.824 1 97.5 51 PRO B N 1
ATOM 947 C CA . PRO B 1 51 ? 9.562 -0.469 4.582 1 97.5 51 PRO B CA 1
ATOM 948 C C . PRO B 1 51 ? 8.578 -1.373 5.309 1 97.5 51 PRO B C 1
ATOM 950 O O . PRO B 1 51 ? 7.363 -1.166 5.219 1 97.5 51 PRO B O 1
ATOM 953 N N . LEU B 1 52 ? 9.125 -2.365 6.129 1 98.12 52 LEU B N 1
ATOM 954 C CA . LEU B 1 52 ? 8.234 -3.217 6.918 1 98.12 52 LEU B CA 1
ATOM 955 C C . LEU B 1 52 ? 7.871 -2.547 8.234 1 98.12 52 LEU B C 1
ATOM 957 O O . LEU B 1 52 ? 8.727 -1.965 8.906 1 98.12 52 LEU B O 1
ATOM 961 N N . CYS B 1 53 ? 6.645 -2.596 8.531 1 96.94 53 CYS B N 1
ATOM 962 C CA . CYS B 1 53 ? 6.18 -2.012 9.781 1 96.94 53 CYS B CA 1
ATOM 963 C C . CYS B 1 53 ? 6.633 -2.848 10.977 1 96.94 53 CYS B C 1
ATOM 965 O O . CYS B 1 53 ? 6.395 -4.055 11.016 1 96.94 53 CYS B O 1
ATOM 967 N N . ASP B 1 54 ? 7.191 -2.258 11.977 1 95.5 54 ASP B N 1
ATOM 968 C CA . ASP B 1 54 ? 7.617 -2.963 13.18 1 95.5 54 ASP B CA 1
ATOM 969 C C . ASP B 1 54 ? 6.777 -2.543 14.383 1 95.5 54 ASP B C 1
ATOM 971 O O . ASP B 1 54 ? 7.098 -2.893 15.523 1 95.5 54 ASP B O 1
ATOM 975 N N . THR B 1 55 ? 5.82 -1.784 14.141 1 91.88 55 THR B N 1
ATOM 976 C CA . THR B 1 55 ? 4.844 -1.331 15.125 1 91.88 55 THR B CA 1
ATOM 977 C C . THR B 1 55 ? 5.496 -0.41 16.156 1 91.88 55 THR B C 1
ATOM 979 O O . THR B 1 55 ? 4.906 -0.116 17.188 1 91.88 55 THR B O 1
ATOM 982 N N . SER B 1 56 ? 6.715 0.067 15.883 1 90 56 SER B N 1
ATOM 983 C CA . SER B 1 56 ? 7.418 0.917 16.844 1 90 56 SER B CA 1
ATOM 984 C C . SER B 1 56 ? 6.773 2.297 16.922 1 90 56 SER B C 1
ATOM 986 O O . SER B 1 56 ? 6.961 3.012 17.906 1 90 56 SER B O 1
ATOM 988 N N . HIS B 1 57 ? 6.156 2.773 15.922 1 86.1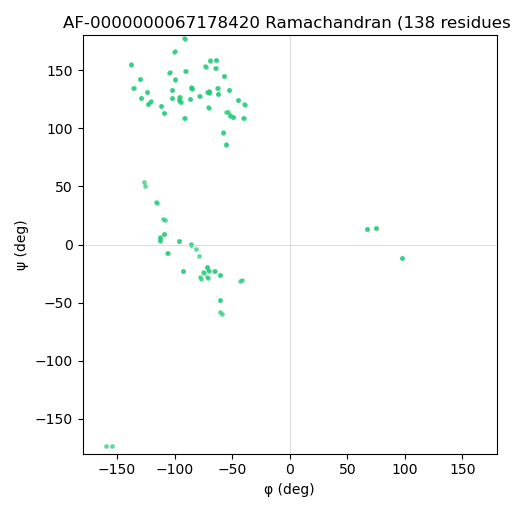9 57 HIS B N 1
ATOM 989 C CA . HIS B 1 57 ? 5.562 4.105 15.867 1 86.19 57 HIS B CA 1
ATOM 990 C C . HIS B 1 57 ? 4.039 4.031 15.867 1 86.19 57 HIS B C 1
ATOM 992 O O . HIS B 1 57 ? 3.369 4.941 15.383 1 86.19 57 HIS B O 1
ATOM 998 N N . ARG B 1 58 ? 3.527 2.938 16.344 1 76.62 58 ARG B N 1
ATOM 999 C CA . ARG B 1 58 ? 2.072 2.838 16.406 1 76.62 58 ARG B CA 1
ATOM 1000 C C . ARG B 1 58 ? 1.508 3.762 17.484 1 76.62 58 ARG B C 1
ATOM 1002 O O . ARG B 1 58 ? 2.062 3.859 18.578 1 76.62 58 ARG B O 1
ATOM 1009 N N . LYS B 1 59 ? 0.677 4.711 17.016 1 66.75 59 LYS B N 1
ATOM 1010 C CA . LYS B 1 59 ? 0.059 5.539 18.047 1 66.75 59 LYS B CA 1
ATOM 1011 C C . LYS B 1 59 ? -0.648 4.684 19.094 1 66.75 59 LYS B C 1
ATOM 1013 O O . LYS B 1 59 ? -1.391 3.76 18.75 1 66.75 59 LYS B O 1
ATOM 1018 N N . ARG B 1 60 ? -0.115 4.734 20.297 1 60.62 60 ARG B N 1
ATOM 1019 C CA . ARG B 1 60 ? -0.797 4.078 21.406 1 60.62 60 ARG B CA 1
ATOM 1020 C C . ARG B 1 60 ? -2.232 4.578 21.547 1 60.62 60 ARG B C 1
ATOM 1022 O O . ARG B 1 60 ? -2.477 5.785 21.562 1 60.62 60 ARG B O 1
ATOM 1029 N N . VAL B 1 61 ? -3.117 3.938 20.781 1 56.47 61 VAL B N 1
ATOM 1030 C CA . VAL B 1 61 ? -4.5 4.316 21.062 1 56.47 61 VAL B CA 1
ATOM 1031 C C . VAL B 1 61 ? -4.828 4.051 22.531 1 56.47 61 VAL B C 1
ATOM 1033 O O . VAL B 1 61 ? -4.684 2.924 23.016 1 56.47 61 VAL B O 1
ATOM 1036 N N . ARG B 1 62 ? -4.715 5.07 23.297 1 55.81 62 ARG B N 1
ATOM 1037 C CA . ARG B 1 62 ? -5.195 4.914 24.656 1 55.81 62 ARG B CA 1
ATOM 1038 C C . ARG B 1 62 ? -6.625 4.383 24.672 1 55.81 62 ARG B C 1
ATOM 1040 O O . ARG B 1 62 ? -7.484 4.867 23.938 1 55.81 62 ARG B O 1
ATOM 1047 N N . PRO B 1 63 ? -6.727 3.102 25.141 1 55.53 63 PRO B N 1
ATOM 1048 C CA . PRO B 1 63 ? -8.109 2.639 25.25 1 55.53 63 PRO B CA 1
ATOM 1049 C C . PRO B 1 63 ? -9.055 3.721 25.766 1 55.53 63 PRO B C 1
ATOM 1051 O O . PRO B 1 63 ? -8.641 4.586 26.547 1 55.53 63 PRO B O 1
ATOM 1054 N N . ASP B 1 64 ? -9.984 3.984 24.969 1 52.03 64 ASP B N 1
ATOM 1055 C CA . ASP B 1 64 ? -11 4.902 25.484 1 52.03 64 ASP B CA 1
ATOM 1056 C C . ASP B 1 64 ? -11.32 4.602 26.938 1 52.03 64 ASP B C 1
ATOM 1058 O O . ASP B 1 64 ? -11.609 3.455 27.297 1 52.03 64 ASP B O 1
ATOM 1062 N N . LYS B 1 65 ? -10.938 5.406 27.875 1 50.72 65 LYS B N 1
ATOM 1063 C CA . LYS B 1 65 ? -11.336 5.293 29.266 1 50.72 65 LYS B CA 1
ATOM 1064 C C . LYS B 1 65 ? -12.828 4.973 29.391 1 50.72 65 LYS B C 1
ATOM 1066 O O . LYS B 1 65 ? -13.32 4.68 30.484 1 50.72 65 LYS B O 1
ATOM 1071 N N . ALA B 1 66 ? -13.664 5.402 28.516 1 51.66 66 ALA B N 1
ATOM 1072 C CA . ALA B 1 66 ? -15.102 5.25 28.719 1 51.66 66 ALA B CA 1
ATOM 1073 C C . ALA B 1 66 ? -15.5 3.777 28.734 1 51.66 66 ALA B C 1
ATOM 1075 O O . ALA B 1 66 ? -16.594 3.43 29.188 1 51.66 66 ALA B O 1
ATOM 1076 N N . ALA B 1 67 ? -14.727 2.85 28.141 1 52.25 67 ALA B N 1
ATOM 1077 C CA . ALA B 1 67 ? -15.195 1.467 28.141 1 52.25 67 ALA B CA 1
ATOM 1078 C C . ALA B 1 67 ? -14.977 0.801 29.484 1 52.25 67 ALA B C 1
ATOM 1080 O O . ALA B 1 67 ? -15.477 -0.3 29.734 1 52.25 67 ALA B O 1
ATOM 1081 N N . LYS B 1 68 ? -14 1.148 30.266 1 48.62 68 LYS B N 1
ATOM 1082 C CA . LYS B 1 68 ? -13.828 0.521 31.562 1 48.62 68 LYS B CA 1
ATOM 1083 C C . LYS B 1 68 ? -14.914 0.98 32.531 1 48.62 68 LYS B C 1
ATOM 1085 O O . LYS B 1 68 ? -14.93 0.562 33.688 1 48.62 68 LYS B O 1
ATOM 1090 N N . GLN B 1 69 ? -15.609 2.094 32.312 1 43.16 69 GLN B N 1
ATOM 1091 C CA . GLN B 1 69 ? -16.484 2.49 33.406 1 43.16 69 GLN B CA 1
ATOM 1092 C C . GLN B 1 69 ? -17.719 1.597 33.469 1 43.16 69 GLN B C 1
ATOM 1094 O O . GLN B 1 69 ? -18.469 1.625 34.438 1 43.16 69 GLN B O 1
ATOM 1099 N N . THR B 1 70 ? -18.078 0.983 32.281 1 44.16 70 THR B N 1
ATOM 1100 C CA . THR B 1 70 ? -19.375 0.391 32.562 1 44.16 70 THR B CA 1
ATOM 1101 C C . THR B 1 70 ? -19.234 -0.91 33.344 1 44.16 70 THR B C 1
ATOM 1103 O O . THR B 1 70 ? -20.234 -1.579 33.625 1 44.16 70 THR B O 1
ATOM 1106 N N . ALA B 1 71 ? -17.953 -1.513 33.531 1 41.84 71 ALA B N 1
ATOM 1107 C CA . ALA B 1 71 ? -18.203 -2.684 34.375 1 41.84 71 ALA B CA 1
ATOM 1108 C C . ALA B 1 71 ? -18.266 -2.299 35.844 1 41.84 71 ALA B C 1
ATOM 1110 O O . ALA B 1 71 ? -17.656 -1.313 36.281 1 41.84 71 ALA B O 1
#

Foldseek 3Di:
DPDDDWDWDDDDQFFIKTADFDWDADPVGDIDTDGDRIFGAGPVQPAPPPRGHPCPPGPPPDPPPVVVPVD/DPDDDWDWDDDDQFFIKTADFDWDADPVGDIDTDGDRIFGAGDVQPAPPPRGHPCPPGPPPPPDPVVVPVD

Radius of gyration: 17.76 Å; Cα contacts (8 Å, |Δi|>4): 264; chains: 2; bounding box: 41×52×54 Å

Organism: Mycolicibacterium smegmatis (strain ATCC 700084 / mc(2)155) (NCBI:txid246196)